Protein AF-W9X8X9-F1 (afdb_monomer)

Mean predicted aligned error: 10.25 Å

Secondary structure (DSSP, 8-state):
---SSSTTHHHHHHHHHHHHS--TTSPPP-SS-SS---TTTHHHHHHHHHGGGG-SGGGSS-EEE------GGGTTSSHHHHHHHHHHHHHHT-TT----EEEEPPTT-HHHHHHTT--EEEEEGGG---TTSPPPHHHHTT----EEEEE---

InterPro domains:
  IPR000182 GNAT domain [PF13673] (65-126)
  IPR016181 Acyl-CoA N-acyltransferase [SSF55729] (51-120)

Nearest PDB structures (foldseek):
  6v3t-assembly3_C  TM=5.915E-01  e=3.967E-02  Tribolium castaneum
  4fd5-assembly1_A  TM=5.977E-01  e=8.176E-02  Aedes aegypti
  7ciu-assembly2_B  TM=6.942E-01  e=1.800E-01  Drosophila melanogaster

pLDDT: mean 78.94, std 11.8, range [40.31, 94.06]

Foldseek 3Di:
DPPPDPVVVVVVVVVVCCVVDPPPPADDQDPVRNDDDDPVCPCVQLCLLCVVLQPDPLNVDAAEPEDQDDDPVCPPVCVSLVVVVVVQVCCCPPPVHRHKYKYFDAAPCVVVVVVSQQPDQSAFSQPGAGPVRHHRSCVVVVRRTGGMTIHRND

Organism: NCBI:txid1182543

Structure (mmCIF, N/CA/C/O backbone):
data_AF-W9X8X9-F1
#
_entry.id   AF-W9X8X9-F1
#
loop_
_atom_site.group_PDB
_atom_site.id
_atom_site.type_symbol
_atom_site.label_atom_id
_atom_site.label_alt_id
_atom_site.label_comp_id
_atom_site.label_asym_id
_atom_site.label_entity_id
_atom_site.label_seq_id
_atom_site.pdbx_PDB_ins_code
_atom_site.Cartn_x
_atom_site.Cartn_y
_atom_site.Cartn_z
_atom_site.occupancy
_atom_site.B_iso_or_equiv
_atom_site.auth_seq_id
_atom_site.auth_comp_id
_atom_site.auth_asym_id
_atom_site.auth_atom_id
_atom_site.pdbx_PDB_model_num
ATOM 1 N N . MET A 1 1 ? 25.500 13.607 24.757 1.00 40.31 1 MET A N 1
ATOM 2 C CA . MET A 1 1 ? 25.977 13.738 23.361 1.00 40.31 1 MET A CA 1
ATOM 3 C C . MET A 1 1 ? 26.658 12.433 22.954 1.00 40.31 1 MET A C 1
ATOM 5 O O . MET A 1 1 ? 27.853 12.298 23.158 1.00 40.31 1 MET A O 1
ATOM 9 N N . SER A 1 2 ? 25.910 11.450 22.442 1.00 47.38 2 SER A N 1
ATOM 10 C CA . SER A 1 2 ? 26.445 10.096 22.184 1.00 47.38 2 SER A CA 1
ATOM 11 C C . SER A 1 2 ? 25.797 9.481 20.939 1.00 47.38 2 SER A C 1
ATOM 13 O O . SER A 1 2 ? 25.098 8.480 21.024 1.00 47.38 2 SER A O 1
ATOM 15 N N . GLY A 1 3 ? 25.945 10.132 19.780 1.00 51.34 3 GLY A N 1
ATOM 16 C CA . GLY A 1 3 ? 25.203 9.760 18.565 1.00 51.34 3 GLY A CA 1
ATOM 17 C C . GLY A 1 3 ? 25.963 9.891 17.244 1.00 51.34 3 GLY A C 1
ATOM 18 O O . GLY A 1 3 ? 25.316 9.970 16.203 1.00 51.34 3 GLY A O 1
ATOM 19 N N . LEU A 1 4 ? 27.303 9.944 17.250 1.00 55.16 4 LEU A N 1
ATOM 20 C CA . LEU A 1 4 ? 28.072 10.295 16.042 1.00 55.16 4 LEU A CA 1
ATOM 21 C C . LEU A 1 4 ? 29.028 9.232 15.471 1.00 55.16 4 LEU A C 1
ATOM 23 O O . LEU A 1 4 ? 29.644 9.508 14.449 1.00 55.16 4 LEU A O 1
ATOM 27 N N . LEU A 1 5 ? 29.117 8.016 16.028 1.00 55.88 5 LEU A N 1
ATOM 28 C CA . LEU A 1 5 ? 30.056 6.990 15.519 1.00 55.88 5 LEU A CA 1
ATOM 29 C C . LEU A 1 5 ? 29.425 5.744 14.873 1.00 55.88 5 LEU A C 1
ATOM 31 O O . LEU A 1 5 ? 30.140 4.924 14.307 1.00 55.88 5 LEU A O 1
ATOM 35 N N . ILE A 1 6 ? 28.097 5.595 14.896 1.00 56.25 6 ILE A N 1
ATOM 36 C CA . ILE A 1 6 ? 27.424 4.407 14.327 1.00 56.25 6 ILE A CA 1
ATOM 37 C C . ILE A 1 6 ? 27.246 4.526 12.799 1.00 56.25 6 ILE A C 1
ATOM 39 O O . ILE A 1 6 ? 27.207 3.526 12.081 1.00 56.25 6 ILE A O 1
ATOM 43 N N . LYS A 1 7 ? 27.174 5.755 12.271 1.00 52.38 7 LYS A N 1
ATOM 44 C CA . LYS A 1 7 ? 26.805 6.017 10.870 1.00 52.38 7 LYS A CA 1
ATOM 45 C C . LYS A 1 7 ? 27.820 5.556 9.804 1.00 52.38 7 LYS A C 1
ATOM 47 O O . LYS A 1 7 ? 27.341 5.102 8.768 1.00 52.38 7 LYS A O 1
ATOM 52 N N . PRO A 1 8 ? 29.157 5.602 9.994 1.00 63.25 8 PRO A N 1
ATOM 53 C CA . PRO A 1 8 ? 30.091 5.094 8.982 1.00 63.25 8 PRO A CA 1
ATOM 54 C C . PRO A 1 8 ? 30.366 3.584 9.102 1.00 63.25 8 PRO A C 1
ATOM 56 O O . PRO A 1 8 ? 30.742 2.951 8.118 1.00 63.25 8 PRO A O 1
ATOM 59 N N . ALA A 1 9 ? 30.136 2.976 10.272 1.00 70.06 9 ALA A N 1
ATOM 60 C CA . ALA A 1 9 ? 30.417 1.555 10.496 1.00 70.06 9 ALA A CA 1
ATOM 61 C C . ALA A 1 9 ? 29.401 0.633 9.800 1.00 70.06 9 ALA A C 1
ATOM 63 O O . ALA A 1 9 ? 29.770 -0.382 9.209 1.00 70.06 9 ALA A O 1
ATOM 64 N N . ALA A 1 10 ? 28.120 1.011 9.812 1.00 72.19 10 ALA A N 1
ATOM 65 C CA . ALA A 1 10 ? 27.062 0.251 9.152 1.00 72.19 10 ALA A CA 1
ATOM 66 C C . ALA A 1 10 ? 27.296 0.060 7.633 1.00 72.19 10 ALA A C 1
ATOM 68 O O . ALA A 1 10 ? 27.276 -1.088 7.181 1.00 72.19 10 ALA A O 1
ATOM 69 N N . PRO A 1 11 ? 27.552 1.105 6.817 1.00 73.31 11 PRO A N 1
ATOM 70 C CA . PRO A 1 11 ? 27.772 0.928 5.381 1.00 73.31 11 PRO A CA 1
ATOM 71 C C . PRO A 1 11 ? 29.036 0.120 5.063 1.00 73.31 11 PRO A C 1
ATOM 73 O O . PRO A 1 11 ? 29.006 -0.674 4.121 1.00 73.31 11 PRO A O 1
ATOM 76 N N . ALA A 1 12 ? 30.106 0.243 5.857 1.00 78.56 12 ALA A N 1
ATOM 77 C CA . ALA A 1 12 ? 31.309 -0.577 5.703 1.00 78.56 12 ALA A CA 1
ATOM 78 C C . ALA A 1 12 ? 31.013 -2.065 5.966 1.00 78.56 12 ALA A C 1
ATOM 80 O O . ALA A 1 12 ? 31.310 -2.916 5.126 1.00 78.56 12 ALA A O 1
ATOM 81 N N . PHE A 1 13 ? 30.326 -2.375 7.071 1.00 80.44 13 PHE A N 1
ATO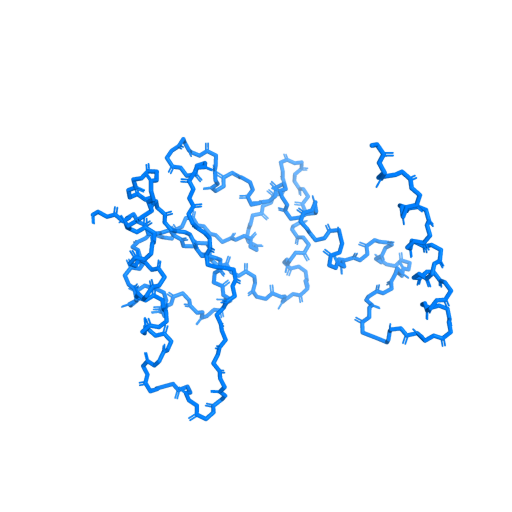M 82 C CA . PHE A 1 13 ? 29.900 -3.736 7.405 1.00 80.44 13 PHE A CA 1
ATOM 83 C C . PHE A 1 13 ? 28.989 -4.341 6.328 1.00 80.44 13 PHE A C 1
ATOM 85 O O . PHE A 1 13 ? 29.219 -5.460 5.867 1.00 80.44 13 PHE A O 1
ATOM 92 N N . TYR A 1 14 ? 27.977 -3.596 5.870 1.00 76.00 14 TYR A N 1
ATOM 93 C CA . TYR A 1 14 ? 27.087 -4.066 4.808 1.00 76.00 14 TYR A CA 1
ATOM 94 C C . TYR A 1 14 ? 27.807 -4.234 3.464 1.00 76.00 14 TYR A C 1
ATOM 96 O O . TYR A 1 14 ? 27.423 -5.118 2.702 1.00 76.00 14 TYR A O 1
ATOM 104 N N . SER A 1 15 ? 28.849 -3.448 3.178 1.00 74.50 15 SER A N 1
ATOM 105 C CA . SER A 1 15 ? 29.671 -3.606 1.970 1.00 74.50 15 SER A CA 1
ATOM 106 C C . SER A 1 15 ? 30.468 -4.911 1.997 1.00 74.50 15 SER A C 1
ATOM 108 O O . SER A 1 15 ? 30.352 -5.711 1.070 1.00 74.50 15 SER A O 1
ATOM 110 N N . VAL A 1 16 ? 31.185 -5.183 3.094 1.00 81.88 16 VAL A N 1
ATOM 111 C CA . VAL A 1 16 ? 31.936 -6.440 3.275 1.00 81.88 16 VAL A CA 1
ATOM 112 C C . VAL A 1 16 ? 30.991 -7.640 3.255 1.00 81.88 16 VAL A C 1
ATOM 114 O O . VAL A 1 16 ? 31.220 -8.612 2.537 1.00 81.88 16 VAL A O 1
ATOM 117 N N . ARG A 1 17 ? 29.866 -7.558 3.974 1.00 80.38 17 ARG A N 1
ATOM 118 C CA . ARG A 1 17 ? 28.873 -8.636 4.013 1.00 80.38 17 ARG A CA 1
ATOM 119 C C . ARG A 1 17 ? 28.274 -8.929 2.637 1.00 80.38 17 ARG A C 1
ATOM 121 O O . ARG A 1 17 ? 28.079 -10.096 2.328 1.00 80.38 17 ARG A O 1
ATOM 128 N N . ARG A 1 18 ? 27.983 -7.912 1.815 1.00 74.69 18 ARG A N 1
ATOM 129 C CA . ARG A 1 18 ? 27.457 -8.102 0.446 1.00 74.69 18 ARG A CA 1
ATOM 130 C C . ARG A 1 18 ? 28.474 -8.742 -0.497 1.00 74.69 18 ARG A C 1
ATOM 132 O O . ARG A 1 18 ? 28.056 -9.424 -1.427 1.00 74.69 18 ARG A O 1
ATOM 139 N N . TYR A 1 19 ? 29.764 -8.507 -0.261 1.00 74.75 19 TYR A N 1
ATOM 140 C CA . TYR A 1 19 ? 30.851 -9.124 -1.018 1.00 74.75 19 TYR A CA 1
ATOM 141 C C . TYR A 1 19 ? 31.020 -10.609 -0.665 1.00 74.75 19 TYR A C 1
ATOM 143 O O . TYR A 1 19 ? 31.126 -11.448 -1.553 1.00 74.75 19 TYR A O 1
ATOM 151 N N . VAL A 1 20 ? 30.986 -10.951 0.628 1.00 82.50 20 VAL A N 1
ATOM 152 C CA . VAL A 1 20 ? 31.144 -12.342 1.097 1.00 82.50 20 VAL A CA 1
ATOM 153 C C . VAL A 1 20 ? 29.867 -13.164 0.880 1.00 82.50 20 VAL A C 1
ATOM 155 O O . VAL A 1 20 ? 29.909 -14.257 0.320 1.00 82.50 20 VAL A O 1
ATOM 158 N N . TRP A 1 21 ? 28.710 -12.626 1.273 1.00 76.19 21 TRP A N 1
ATOM 159 C CA . TRP A 1 21 ? 27.395 -13.239 1.079 1.00 76.19 21 TRP A CA 1
ATOM 160 C C . TRP A 1 21 ? 26.595 -12.456 0.047 1.00 76.19 21 TRP A C 1
ATOM 162 O O . TRP A 1 21 ? 25.816 -11.550 0.360 1.00 76.19 21 TRP A O 1
ATOM 172 N N . HIS A 1 22 ? 26.774 -12.849 -1.209 1.00 61.88 22 HIS A N 1
ATOM 173 C CA . HIS A 1 22 ? 26.036 -12.280 -2.323 1.00 61.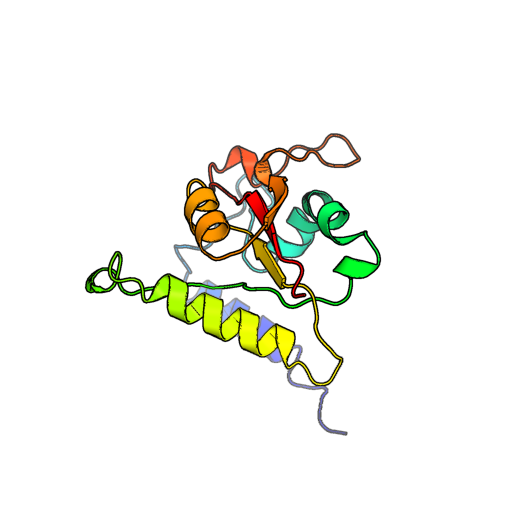88 22 HIS A CA 1
ATOM 174 C C . HIS A 1 22 ? 24.524 -12.474 -2.149 1.00 61.88 22 HIS A C 1
ATOM 176 O O . HIS A 1 22 ? 24.018 -13.598 -2.150 1.00 61.88 22 HIS A O 1
ATOM 182 N N . ASN A 1 23 ? 23.783 -11.366 -2.080 1.00 68.00 23 ASN A N 1
ATOM 183 C CA . ASN A 1 23 ? 22.330 -11.408 -2.192 1.00 68.00 23 ASN A CA 1
ATOM 184 C C . ASN A 1 23 ? 21.949 -11.706 -3.651 1.00 68.00 23 ASN A C 1
ATOM 186 O O . ASN A 1 23 ? 21.993 -10.816 -4.500 1.00 68.00 23 ASN A O 1
ATOM 190 N N . LYS A 1 24 ? 21.585 -12.961 -3.938 1.00 66.00 24 LYS A N 1
ATOM 191 C CA . LYS A 1 24 ? 21.166 -13.410 -5.277 1.00 66.00 24 LYS A CA 1
ATOM 192 C C . LYS A 1 24 ? 19.847 -12.776 -5.747 1.00 66.00 24 LYS A C 1
ATOM 194 O O . LYS A 1 24 ? 19.603 -12.755 -6.945 1.00 66.00 24 LYS A O 1
ATOM 199 N N . ALA A 1 25 ? 19.029 -12.251 -4.832 1.00 62.12 25 ALA A N 1
ATOM 200 C CA . ALA A 1 25 ? 17.733 -11.645 -5.141 1.00 62.12 25 ALA A CA 1
ATOM 201 C C . ALA A 1 25 ? 17.805 -10.129 -5.411 1.00 62.12 25 ALA A C 1
ATOM 203 O O . ALA A 1 25 ? 16.820 -9.532 -5.837 1.00 62.12 25 ALA A O 1
ATOM 204 N N . ALA A 1 26 ? 18.946 -9.479 -5.156 1.00 66.62 26 ALA A N 1
ATOM 205 C CA . ALA A 1 26 ? 19.093 -8.053 -5.424 1.00 66.62 26 ALA A CA 1
ATOM 206 C C . ALA A 1 26 ? 19.319 -7.810 -6.923 1.00 66.62 26 ALA A C 1
ATOM 208 O O . ALA A 1 26 ? 20.278 -8.328 -7.500 1.00 66.62 26 ALA A O 1
ATOM 209 N N . ALA A 1 27 ? 18.462 -6.990 -7.536 1.00 69.06 27 ALA A N 1
ATOM 210 C CA . ALA A 1 27 ? 18.633 -6.565 -8.919 1.00 69.06 27 ALA A CA 1
ATOM 211 C C . ALA A 1 27 ? 19.993 -5.868 -9.097 1.00 69.06 27 ALA A C 1
ATOM 213 O O . ALA A 1 27 ? 20.359 -4.983 -8.319 1.00 69.06 27 ALA A O 1
ATOM 214 N N . ARG A 1 28 ? 20.755 -6.295 -10.109 1.00 71.69 28 ARG A N 1
ATOM 215 C CA . ARG A 1 28 ? 22.079 -5.745 -10.413 1.00 71.69 28 ARG A CA 1
ATOM 216 C C . ARG A 1 28 ? 21.982 -4.731 -11.549 1.00 71.69 28 ARG A C 1
ATOM 218 O O . ARG A 1 28 ? 21.243 -4.983 -12.499 1.00 71.69 28 ARG A O 1
ATOM 225 N N . PRO A 1 29 ? 22.745 -3.629 -11.479 1.00 78.44 29 PRO A N 1
ATOM 226 C CA . PRO A 1 29 ? 22.996 -2.791 -12.639 1.00 78.44 29 PRO A CA 1
ATOM 227 C C . PRO A 1 29 ? 23.469 -3.640 -13.816 1.00 78.44 29 PRO A C 1
ATOM 229 O O . PRO A 1 29 ? 24.415 -4.418 -13.689 1.00 78.44 29 PRO A O 1
ATOM 232 N N . THR A 1 30 ? 22.799 -3.506 -14.951 1.00 79.50 30 THR A N 1
ATOM 233 C CA . THR A 1 30 ? 23.214 -4.096 -16.227 1.00 79.50 30 THR A CA 1
ATOM 234 C C . THR A 1 30 ? 23.431 -2.981 -17.242 1.00 79.50 30 THR A C 1
ATOM 236 O O . THR A 1 30 ? 22.961 -1.866 -17.045 1.00 79.50 30 THR A O 1
ATOM 239 N N . ALA A 1 31 ? 24.114 -3.263 -18.355 1.00 79.94 31 ALA A N 1
ATOM 240 C CA . ALA A 1 31 ? 24.304 -2.266 -19.415 1.00 79.94 31 ALA A CA 1
ATOM 241 C C . ALA A 1 31 ? 22.972 -1.730 -19.984 1.00 79.94 31 ALA A C 1
ATOM 243 O O . ALA A 1 31 ? 22.917 -0.594 -20.439 1.00 79.94 31 ALA A O 1
ATOM 244 N N . LYS A 1 32 ? 21.899 -2.536 -19.928 1.00 77.19 32 LYS A N 1
ATOM 245 C CA . LYS A 1 32 ? 20.541 -2.139 -20.331 1.00 77.19 32 LYS A CA 1
ATOM 246 C C . LYS A 1 32 ? 19.796 -1.368 -19.236 1.00 77.19 32 LYS A C 1
ATOM 248 O O . LYS A 1 32 ? 19.059 -0.444 -19.544 1.00 77.19 32 LYS A O 1
ATOM 253 N N . GLU A 1 33 ? 20.006 -1.724 -17.969 1.00 73.88 33 GLU A N 1
ATOM 254 C CA . GLU A 1 33 ? 19.385 -1.071 -16.812 1.00 73.88 33 GLU A CA 1
ATOM 255 C C . GLU A 1 33 ? 20.475 -0.685 -15.791 1.00 73.88 33 GLU A C 1
ATOM 257 O O . GLU A 1 33 ? 20.743 -1.439 -14.848 1.00 73.88 33 GLU A O 1
ATOM 262 N N . PRO A 1 34 ? 21.146 0.471 -15.966 1.00 77.50 34 PRO A N 1
ATOM 263 C CA . PRO A 1 34 ? 22.284 0.863 -15.128 1.00 77.50 34 PRO A CA 1
ATOM 264 C C . PRO A 1 34 ? 21.877 1.232 -13.696 1.00 77.50 34 PRO A C 1
ATOM 266 O O . PRO A 1 34 ? 22.709 1.253 -12.793 1.00 77.50 34 PRO A O 1
ATOM 269 N N . ASN A 1 35 ? 20.594 1.508 -13.463 1.00 76.38 35 ASN A N 1
ATOM 270 C CA . ASN A 1 35 ? 20.064 1.824 -12.146 1.00 76.38 35 ASN A CA 1
ATOM 271 C C . ASN A 1 35 ? 18.766 1.039 -11.922 1.00 76.38 35 ASN A C 1
ATOM 273 O O . ASN A 1 35 ? 17.692 1.554 -12.231 1.00 76.38 35 ASN A O 1
ATOM 277 N N . PRO A 1 36 ? 18.830 -0.211 -11.438 1.00 79.19 36 PRO A N 1
ATOM 278 C CA . PRO A 1 36 ? 17.640 -1.005 -11.190 1.00 79.19 36 PRO A CA 1
ATOM 279 C C . PRO A 1 36 ? 16.881 -0.506 -9.963 1.00 79.19 36 PRO A C 1
ATOM 281 O O . PRO A 1 36 ? 17.449 0.093 -9.045 1.00 79.19 36 PRO A O 1
ATOM 284 N N . ILE A 1 37 ? 15.574 -0.760 -9.933 1.00 77.06 37 ILE A N 1
ATOM 285 C CA . ILE A 1 37 ? 14.774 -0.510 -8.732 1.00 77.06 37 ILE A CA 1
ATOM 286 C C . ILE A 1 37 ? 15.210 -1.491 -7.636 1.00 77.06 37 ILE A C 1
ATOM 288 O O . ILE A 1 37 ? 15.135 -2.707 -7.797 1.00 77.06 37 ILE A O 1
ATOM 292 N N . ILE A 1 38 ? 15.652 -0.943 -6.511 1.00 80.19 38 ILE A N 1
ATOM 293 C CA . ILE A 1 38 ? 15.982 -1.646 -5.274 1.00 80.19 38 ILE A CA 1
ATOM 294 C C . ILE A 1 38 ? 15.209 -1.001 -4.124 1.00 80.19 38 ILE A C 1
ATOM 296 O O . ILE A 1 38 ? 14.816 0.161 -4.203 1.00 80.19 38 ILE A O 1
ATOM 300 N N . THR A 1 39 ? 15.055 -1.708 -3.006 1.00 75.06 39 THR A N 1
ATOM 301 C CA . THR A 1 39 ? 14.325 -1.207 -1.825 1.00 75.06 39 THR A CA 1
ATOM 302 C C . THR A 1 39 ? 14.775 0.193 -1.385 1.00 75.06 39 THR A C 1
ATOM 304 O O . THR A 1 39 ? 13.956 1.009 -0.981 1.00 75.06 39 THR A O 1
ATOM 307 N N . TRP A 1 40 ? 16.068 0.503 -1.523 1.00 77.69 40 TRP A N 1
ATOM 308 C CA . TRP A 1 40 ? 16.649 1.783 -1.108 1.00 77.69 40 TRP A CA 1
ATOM 309 C C . TRP A 1 40 ? 16.334 2.964 -2.034 1.00 77.69 40 TRP A C 1
ATOM 311 O O . TRP A 1 40 ? 16.245 4.089 -1.554 1.00 77.69 40 TRP A O 1
ATOM 321 N N . ASN A 1 41 ? 16.185 2.738 -3.345 1.00 83.00 41 ASN A N 1
ATOM 322 C CA . ASN A 1 41 ? 15.901 3.805 -4.315 1.00 83.00 41 ASN A CA 1
ATOM 323 C C . ASN A 1 41 ? 14.430 3.822 -4.765 1.00 83.00 41 ASN A C 1
ATOM 325 O O . ASN A 1 41 ? 14.030 4.751 -5.463 1.00 83.00 41 ASN A O 1
ATOM 329 N N . PHE A 1 42 ? 13.631 2.836 -4.339 1.00 82.94 42 PHE A N 1
ATOM 330 C CA . PHE A 1 42 ? 12.231 2.670 -4.718 1.00 82.94 42 PHE A CA 1
ATOM 331 C C . PHE A 1 42 ? 11.425 3.952 -4.503 1.00 82.94 42 PHE A C 1
ATOM 333 O O . PHE A 1 42 ? 10.927 4.536 -5.460 1.00 82.94 42 PHE A O 1
ATOM 340 N N . VAL A 1 43 ? 11.370 4.457 -3.266 1.00 82.06 43 VAL A N 1
ATOM 341 C CA . VAL A 1 43 ? 10.551 5.634 -2.935 1.00 82.06 43 VAL A CA 1
ATOM 342 C C . VAL A 1 43 ? 10.979 6.858 -3.742 1.00 82.06 43 VAL A C 1
ATOM 344 O O . VAL A 1 43 ? 10.134 7.537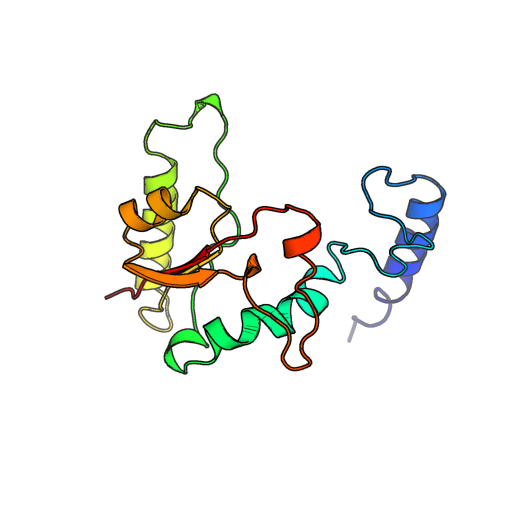 -4.315 1.00 82.06 43 VAL A O 1
ATOM 347 N N . ALA A 1 44 ? 12.284 7.126 -3.841 1.00 85.06 44 ALA A N 1
ATOM 348 C CA . ALA A 1 44 ? 12.794 8.276 -4.586 1.00 85.06 44 ALA A CA 1
ATOM 349 C C . ALA A 1 44 ? 12.441 8.208 -6.081 1.00 85.06 44 ALA A C 1
ATOM 351 O O . ALA A 1 44 ? 12.139 9.238 -6.680 1.00 85.06 44 ALA A O 1
ATOM 352 N N . ARG A 1 45 ? 12.435 7.004 -6.667 1.00 84.25 45 ARG A N 1
ATOM 353 C CA . ARG A 1 45 ? 12.095 6.789 -8.078 1.00 84.25 45 ARG A CA 1
ATOM 354 C C . ARG A 1 45 ? 10.598 6.809 -8.357 1.00 84.25 45 ARG A C 1
ATOM 356 O O . ARG A 1 45 ? 10.216 7.249 -9.431 1.00 84.25 45 ARG A O 1
ATOM 363 N N . ILE A 1 46 ? 9.764 6.358 -7.421 1.00 84.00 46 ILE A N 1
ATOM 364 C CA . ILE A 1 46 ? 8.303 6.309 -7.602 1.00 84.00 46 ILE A CA 1
ATOM 365 C C . ILE A 1 46 ? 7.627 7.630 -7.216 1.00 84.00 46 ILE A C 1
ATOM 367 O O . ILE A 1 46 ? 6.603 7.994 -7.789 1.00 84.00 46 ILE A O 1
ATOM 371 N N . ARG A 1 47 ? 8.210 8.409 -6.300 1.00 84.94 47 ARG A N 1
ATOM 372 C CA . ARG A 1 47 ? 7.626 9.669 -5.810 1.00 84.94 47 ARG A CA 1
ATOM 373 C C . ARG A 1 47 ? 7.194 10.657 -6.909 1.00 84.94 47 ARG A C 1
ATOM 375 O O . ARG A 1 47 ? 6.116 11.233 -6.748 1.00 84.94 47 ARG A O 1
ATOM 382 N N . PRO A 1 48 ? 7.946 10.882 -8.008 1.00 87.38 48 PRO A N 1
ATOM 383 C CA . PRO A 1 48 ? 7.503 11.773 -9.086 1.00 87.38 48 PRO A CA 1
ATOM 384 C C . PRO A 1 48 ? 6.163 1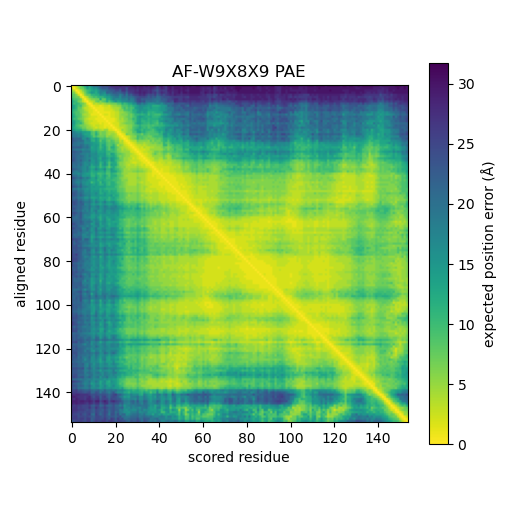1.355 -9.708 1.00 87.38 48 PRO A C 1
ATOM 386 O O . PRO A 1 48 ? 5.384 12.213 -10.111 1.00 87.38 48 PRO A O 1
ATOM 389 N N . PHE A 1 49 ? 5.881 10.052 -9.707 1.00 84.06 49 PHE A N 1
ATOM 390 C CA . PHE A 1 49 ? 4.715 9.430 -10.325 1.00 84.06 49 PHE A CA 1
ATOM 391 C C . PHE A 1 49 ? 3.504 9.376 -9.388 1.00 84.06 49 PHE A C 1
ATOM 393 O O . PHE A 1 49 ? 2.384 9.542 -9.845 1.00 84.06 49 PHE A O 1
ATOM 400 N N . CYS A 1 50 ? 3.696 9.216 -8.072 1.00 83.19 50 CYS A N 1
ATOM 401 C CA . CYS A 1 50 ? 2.579 9.068 -7.124 1.00 83.19 50 CYS A CA 1
ATOM 402 C C . CYS A 1 50 ? 2.316 10.283 -6.217 1.00 83.19 50 CYS A C 1
ATOM 404 O O . CYS A 1 50 ? 1.276 10.352 -5.568 1.00 83.19 50 CYS A O 1
ATOM 406 N N . SER A 1 51 ? 3.233 11.255 -6.141 1.00 84.88 51 SER A N 1
ATOM 407 C CA . SER A 1 51 ? 3.128 12.358 -5.165 1.00 84.88 51 SER A CA 1
ATOM 408 C C . SER A 1 51 ? 1.881 13.231 -5.325 1.00 84.88 51 SER A C 1
ATOM 410 O O . SER A 1 51 ? 1.372 13.748 -4.331 1.00 84.88 51 SER A O 1
ATOM 412 N N . HIS A 1 52 ? 1.366 13.373 -6.546 1.00 84.19 52 HIS A N 1
ATOM 413 C CA . HIS A 1 52 ? 0.179 14.179 -6.827 1.00 84.19 52 HIS A CA 1
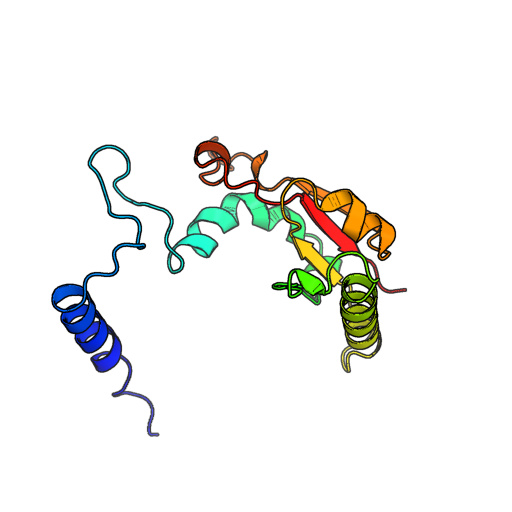ATOM 414 C C . HIS A 1 52 ? -1.107 13.575 -6.238 1.00 84.19 52 HIS A C 1
ATOM 416 O O . HIS A 1 52 ? -2.019 14.316 -5.893 1.00 84.19 52 HIS A O 1
ATOM 422 N N . PHE A 1 53 ? -1.173 12.258 -6.016 1.00 81.56 53 PHE A N 1
ATOM 423 C CA . PHE A 1 53 ? -2.329 11.635 -5.357 1.00 81.56 53 PHE A CA 1
ATOM 424 C C . PHE A 1 53 ? -2.516 12.107 -3.910 1.00 81.56 53 PHE A C 1
ATOM 426 O O . PHE A 1 53 ? -3.626 12.092 -3.373 1.00 81.56 53 PHE A O 1
ATOM 433 N N . PHE A 1 54 ? -1.428 12.574 -3.297 1.00 81.31 54 PHE A N 1
ATOM 434 C CA . PHE A 1 54 ? -1.381 13.025 -1.914 1.00 81.31 54 PHE A CA 1
ATOM 435 C C . PHE A 1 54 ? -1.299 14.547 -1.778 1.00 81.31 54 PHE A C 1
ATOM 437 O O . PHE A 1 54 ? -1.178 15.031 -0.659 1.00 81.31 54 PHE A O 1
ATOM 444 N N . SER A 1 55 ? -1.341 15.317 -2.874 1.00 83.38 55 SER A N 1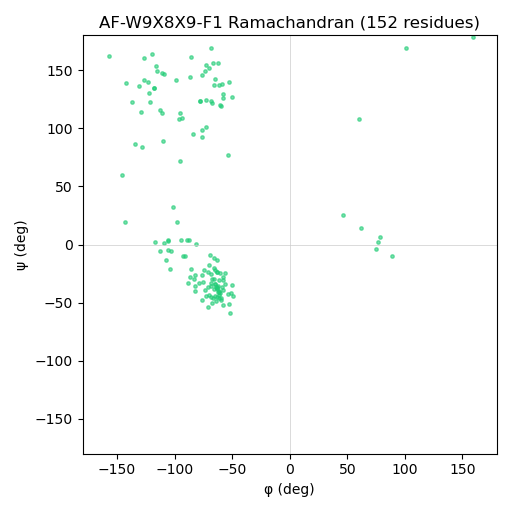
ATOM 445 C CA . SER A 1 55 ? -1.119 16.769 -2.810 1.00 83.38 55 SER A CA 1
ATOM 446 C C . SER A 1 55 ? -2.265 17.539 -2.154 1.00 83.38 55 SER A C 1
ATOM 448 O O . SER A 1 55 ? -2.038 18.631 -1.639 1.00 83.38 55 SER A O 1
ATOM 450 N N . THR A 1 56 ? -3.479 16.991 -2.144 1.00 82.81 56 THR A N 1
ATOM 451 C CA . THR A 1 56 ? -4.664 17.666 -1.601 1.00 82.81 56 THR A CA 1
ATOM 452 C C . THR A 1 56 ? -4.542 17.880 -0.083 1.00 82.81 56 THR A C 1
ATOM 454 O O . THR A 1 56 ? -4.136 16.945 0.608 1.00 82.81 56 THR A O 1
ATOM 457 N N . PRO A 1 57 ? -4.914 19.055 0.476 1.00 83.56 57 PRO A N 1
ATOM 458 C CA . PRO A 1 57 ? -4.680 19.378 1.891 1.00 83.56 57 PRO A CA 1
ATOM 459 C C . PRO A 1 57 ? -5.208 18.338 2.885 1.00 83.56 57 PRO A C 1
ATOM 461 O O . PRO A 1 57 ? -4.491 17.949 3.801 1.00 83.56 57 PRO A O 1
ATOM 464 N N . HIS A 1 58 ? -6.414 17.810 2.654 1.00 80.69 58 HIS A N 1
ATOM 465 C CA . HIS A 1 58 ? -7.019 16.792 3.519 1.00 80.69 58 HIS A CA 1
ATOM 466 C C . HIS A 1 58 ? -6.311 15.422 3.458 1.00 80.69 58 HIS A C 1
ATOM 468 O O . HIS A 1 58 ? -6.621 14.555 4.258 1.00 80.69 58 HIS A O 1
ATOM 474 N N . ARG A 1 59 ? -5.360 15.202 2.535 1.00 79.56 59 ARG A N 1
ATOM 475 C CA . ARG A 1 59 ? -4.616 13.932 2.359 1.00 79.56 59 ARG A CA 1
ATOM 476 C C . ARG A 1 59 ? -3.171 13.993 2.857 1.00 79.56 59 ARG A C 1
ATOM 478 O O . ARG A 1 59 ? -2.466 12.979 2.824 1.00 79.56 59 ARG A O 1
ATOM 485 N N . GLN A 1 60 ? -2.718 15.169 3.291 1.00 84.62 60 GLN A N 1
ATOM 486 C CA . GLN A 1 60 ? -1.351 15.378 3.776 1.00 84.62 60 GLN A CA 1
ATOM 487 C C . GLN A 1 60 ? -1.122 14.699 5.130 1.00 84.62 60 GLN A C 1
ATOM 489 O O . GLN A 1 60 ? -0.053 14.140 5.361 1.00 84.62 60 GLN A O 1
ATOM 494 N N . ILE A 1 61 ? -2.141 14.700 5.993 1.00 87.06 61 ILE A N 1
ATOM 495 C CA . ILE A 1 61 ? -2.142 14.011 7.284 1.00 87.06 61 ILE A CA 1
ATOM 496 C C . ILE A 1 61 ? -3.132 12.854 7.173 1.00 87.06 61 ILE A C 1
ATOM 498 O O . ILE A 1 61 ? -4.324 13.075 6.978 1.00 87.06 61 ILE A O 1
ATOM 502 N N . ARG A 1 62 ? -2.627 11.621 7.216 1.00 89.56 62 ARG A N 1
ATOM 503 C CA . ARG A 1 62 ? -3.422 10.410 6.988 1.00 89.56 62 ARG A CA 1
ATOM 504 C C . ARG A 1 62 ? -2.771 9.190 7.622 1.00 89.56 62 ARG A C 1
ATOM 506 O O . ARG A 1 62 ? -1.557 9.169 7.829 1.00 89.56 62 ARG A O 1
ATOM 513 N N . TRP A 1 63 ? -3.562 8.143 7.797 1.00 91.81 63 TRP A N 1
ATOM 514 C CA . TRP A 1 63 ? -3.062 6.792 8.030 1.00 91.81 63 TRP A CA 1
ATOM 515 C C . TRP A 1 63 ? -2.793 6.080 6.700 1.00 91.81 63 TRP A C 1
ATOM 517 O O . TRP A 1 63 ? -3.523 6.268 5.728 1.00 91.81 63 TRP A O 1
ATOM 527 N N . SER A 1 64 ? -1.747 5.253 6.656 1.00 89.31 64 SER A N 1
ATOM 528 C CA . SER A 1 64 ? -1.406 4.432 5.488 1.00 89.31 64 SER A CA 1
ATOM 529 C C . SER A 1 64 ? -1.398 2.957 5.869 1.00 89.31 64 SER A C 1
ATOM 531 O O . SER A 1 64 ? -0.666 2.548 6.774 1.00 89.31 64 SER A O 1
ATOM 533 N N . LEU A 1 65 ? -2.209 2.152 5.184 1.00 90.50 65 LEU A N 1
ATOM 534 C CA . LEU A 1 65 ? -2.144 0.699 5.275 1.00 90.50 65 LEU A CA 1
ATOM 535 C C . LEU A 1 65 ? -1.068 0.193 4.306 1.00 90.50 65 LEU A C 1
ATOM 537 O O . LEU A 1 65 ? -1.328 -0.002 3.123 1.00 90.50 65 LEU A O 1
ATOM 541 N N . GLU A 1 66 ? 0.145 -0.005 4.819 1.00 85.38 66 GLU A N 1
ATOM 542 C CA . GLU A 1 66 ? 1.309 -0.384 4.001 1.00 85.38 66 GLU A CA 1
ATOM 543 C C . GLU A 1 66 ? 1.371 -1.888 3.698 1.00 85.38 66 GLU A C 1
ATOM 545 O O . GLU A 1 66 ? 1.730 -2.296 2.596 1.00 85.38 66 GLU A O 1
ATOM 550 N N . VAL A 1 67 ? 1.046 -2.738 4.679 1.00 85.94 67 VAL A N 1
ATOM 551 C CA . VAL A 1 67 ? 1.196 -4.194 4.556 1.00 85.94 67 VAL A CA 1
ATOM 552 C C . VAL A 1 67 ? -0.024 -4.899 5.129 1.00 85.94 67 VAL A C 1
ATOM 554 O O . VAL A 1 67 ? -0.340 -4.764 6.309 1.00 85.94 67 VAL A O 1
ATOM 557 N N . LEU A 1 68 ? -0.670 -5.710 4.291 1.00 89.12 68 LEU A N 1
ATOM 558 C CA . LEU A 1 68 ? -1.723 -6.637 4.683 1.00 89.12 68 LEU A CA 1
ATOM 559 C C . LEU A 1 68 ? -1.382 -8.020 4.132 1.00 89.12 68 LEU A C 1
ATOM 561 O O . LEU A 1 68 ? -1.358 -8.232 2.922 1.00 89.12 68 LEU A O 1
ATOM 565 N N . GLY A 1 69 ? -1.113 -8.962 5.030 1.00 88.69 69 GLY A N 1
ATOM 566 C CA . GLY A 1 69 ? -0.776 -10.336 4.683 1.00 88.69 69 GLY A CA 1
ATOM 567 C C . GLY A 1 69 ? -1.611 -11.315 5.492 1.00 88.69 69 GLY A C 1
ATOM 568 O O . GLY A 1 69 ? -1.776 -11.148 6.697 1.00 88.69 69 GLY A O 1
ATOM 569 N N . LEU A 1 70 ? -2.117 -12.347 4.822 1.00 90.38 70 LEU A N 1
ATOM 570 C CA . LEU A 1 70 ? -2.759 -13.491 5.456 1.00 90.38 70 LEU A CA 1
ATOM 571 C C . LEU A 1 70 ? -2.040 -14.760 5.032 1.00 90.38 70 LEU A C 1
ATOM 573 O O . LEU A 1 70 ? -1.713 -14.935 3.854 1.00 90.38 70 LEU A O 1
ATOM 577 N N . HIS A 1 71 ? -1.864 -15.668 5.986 1.00 90.69 71 HIS A N 1
ATOM 578 C CA . HIS A 1 71 ? -1.407 -17.015 5.689 1.00 90.69 71 HIS A CA 1
ATOM 579 C C . HIS A 1 71 ? -2.393 -17.703 4.716 1.00 90.69 71 HIS A C 1
ATOM 581 O O . HIS A 1 71 ? -3.605 -17.542 4.902 1.00 90.69 71 HIS A O 1
ATOM 587 N N . PRO A 1 72 ? -1.924 -18.451 3.693 1.00 90.69 72 PRO A N 1
ATOM 588 C CA . PRO A 1 72 ? -2.777 -19.049 2.658 1.00 90.69 72 PRO A CA 1
ATOM 589 C C . PRO A 1 72 ? -3.984 -19.826 3.202 1.00 90.69 72 PRO A C 1
ATOM 591 O O . PRO A 1 72 ? -5.108 -19.586 2.771 1.00 90.69 72 PRO A O 1
ATOM 594 N N . ASP A 1 73 ? -3.779 -20.645 4.235 1.00 94.06 73 ASP A N 1
ATOM 595 C CA . ASP A 1 73 ? -4.835 -21.455 4.874 1.00 94.06 73 ASP A CA 1
ATOM 596 C C . ASP A 1 73 ? -5.958 -20.638 5.542 1.00 94.06 73 ASP A C 1
ATOM 598 O O . ASP A 1 73 ? -7.004 -21.176 5.921 1.00 94.06 73 ASP A O 1
ATOM 602 N N . TYR A 1 74 ? -5.747 -19.334 5.722 1.00 92.00 74 TYR A N 1
ATOM 603 C CA . TYR A 1 74 ? -6.687 -18.407 6.352 1.00 92.00 74 TYR A CA 1
ATOM 604 C C . TYR A 1 74 ? -7.306 -17.423 5.347 1.00 92.00 74 TYR A C 1
ATOM 606 O O . TYR A 1 74 ? -8.120 -16.575 5.720 1.00 92.00 74 TYR A O 1
ATOM 614 N N . GLN A 1 75 ? -6.970 -17.528 4.060 1.00 89.81 75 GLN A N 1
ATOM 615 C CA . GLN A 1 75 ? -7.592 -16.718 3.016 1.00 89.81 75 GLN A CA 1
ATOM 616 C C . GLN A 1 75 ? -9.053 -17.142 2.784 1.00 89.81 75 GLN A C 1
ATOM 618 O O . GLN A 1 75 ? -9.446 -18.273 3.052 1.00 89.81 75 GLN A O 1
ATOM 623 N N . GLY A 1 76 ? -9.895 -16.206 2.334 1.00 87.25 76 GLY A N 1
ATOM 624 C CA . GLY A 1 76 ? -11.318 -16.464 2.057 1.00 87.25 76 GLY A CA 1
ATOM 625 C C . GLY A 1 76 ? -12.230 -16.595 3.287 1.00 87.25 76 GLY A C 1
ATOM 626 O O . GLY A 1 76 ? -13.442 -16.673 3.126 1.00 87.25 76 GLY A O 1
ATOM 627 N N . LYS A 1 77 ? -11.684 -16.551 4.510 1.00 92.44 77 LYS A N 1
ATOM 628 C CA . LYS A 1 77 ? -12.438 -16.699 5.773 1.00 92.44 77 LYS A CA 1
ATOM 629 C C . LYS A 1 77 ? -12.873 -15.378 6.423 1.00 92.44 77 LYS A C 1
ATOM 631 O O . LYS A 1 77 ? -13.411 -15.378 7.520 1.00 92.44 77 LYS A O 1
ATOM 636 N N . GLY A 1 78 ? -12.616 -14.242 5.775 1.00 90.56 78 GLY A N 1
ATOM 637 C CA . GLY A 1 78 ? -12.999 -12.917 6.282 1.00 90.56 78 GLY A CA 1
ATOM 638 C C . GLY A 1 78 ? -11.972 -12.224 7.188 1.00 90.56 78 GLY A C 1
ATOM 639 O O . GLY A 1 78 ? -12.092 -11.020 7.383 1.00 90.56 78 GLY A O 1
ATOM 640 N N . TYR A 1 79 ? -10.907 -12.899 7.637 1.00 93.00 79 TYR A N 1
ATOM 641 C CA . TYR A 1 79 ? -9.885 -12.292 8.512 1.00 93.00 79 TYR A CA 1
ATOM 642 C C . TYR A 1 79 ? -9.229 -11.031 7.936 1.00 93.00 79 TYR A C 1
ATOM 644 O O . TYR A 1 79 ? -8.909 -10.099 8.662 1.00 93.00 79 TYR A O 1
ATOM 652 N N . GLY A 1 80 ? -9.059 -10.963 6.613 1.00 91.00 80 GLY A N 1
ATOM 653 C CA . GLY A 1 80 ? -8.505 -9.769 5.967 1.00 91.00 80 GLY A CA 1
ATOM 654 C C . GLY A 1 80 ? -9.391 -8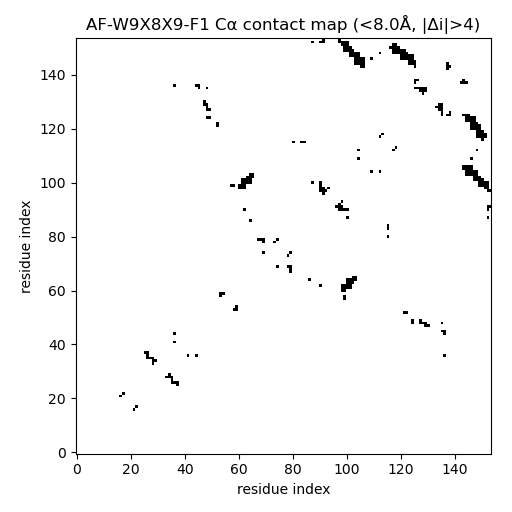.542 6.149 1.00 91.00 80 GLY A C 1
ATOM 655 O O . GLY A 1 80 ? -8.879 -7.447 6.344 1.00 91.00 80 GLY A O 1
ATOM 656 N N . ARG A 1 81 ? -10.715 -8.731 6.129 1.00 91.75 81 ARG A N 1
ATOM 657 C CA . ARG A 1 81 ? -11.679 -7.660 6.386 1.00 91.75 81 ARG A CA 1
ATOM 658 C C . ARG A 1 81 ? -11.581 -7.186 7.831 1.00 91.75 81 ARG A C 1
ATOM 660 O O . ARG A 1 81 ? -11.495 -5.991 8.060 1.00 91.75 81 ARG A O 1
ATOM 667 N N . GLU A 1 82 ? -11.524 -8.122 8.773 1.00 92.88 82 GLU A N 1
ATOM 668 C CA . GLU A 1 82 ? -11.416 -7.818 10.202 1.00 92.88 82 GLU A CA 1
ATOM 669 C C . GLU A 1 82 ? -10.140 -7.026 10.534 1.00 92.88 82 GLU A C 1
ATOM 671 O O . GLU A 1 82 ? -10.189 -6.047 11.278 1.00 92.88 82 GLU A O 1
ATOM 676 N N . LEU A 1 83 ? -9.005 -7.391 9.926 1.00 92.81 83 LEU A N 1
ATOM 677 C CA . LEU A 1 83 ? -7.748 -6.654 10.082 1.00 92.81 83 LEU A CA 1
ATOM 678 C C . LEU A 1 83 ? -7.851 -5.212 9.576 1.00 92.81 83 LEU A C 1
ATOM 680 O O . LEU A 1 83 ? -7.367 -4.291 10.234 1.00 92.81 83 LEU A O 1
ATOM 684 N N . VAL A 1 84 ? -8.480 -5.009 8.419 1.00 92.38 84 VAL A N 1
ATOM 685 C CA . VAL A 1 84 ? -8.675 -3.666 7.865 1.00 92.38 84 VAL A CA 1
ATOM 686 C C . VAL A 1 84 ? -9.660 -2.868 8.718 1.00 92.38 84 VAL A C 1
ATOM 688 O O . VAL A 1 84 ? -9.348 -1.735 9.067 1.00 92.38 84 VAL A O 1
ATOM 691 N N . ASP A 1 85 ? -10.786 -3.456 9.132 1.00 91.69 85 ASP A N 1
ATOM 692 C CA . ASP A 1 85 ? -11.773 -2.806 10.005 1.00 91.69 85 ASP A CA 1
ATOM 693 C C . ASP A 1 85 ? -11.133 -2.362 11.336 1.00 91.69 85 ASP A C 1
ATOM 695 O O . ASP A 1 85 ? -11.386 -1.252 11.812 1.00 91.69 85 ASP A O 1
ATOM 699 N N . ASN A 1 86 ? -10.235 -3.174 11.912 1.00 91.44 86 ASN A N 1
ATOM 700 C CA . ASN A 1 86 ? -9.460 -2.784 13.093 1.00 91.44 86 ASN A CA 1
ATOM 701 C C . ASN A 1 86 ? -8.546 -1.580 12.814 1.00 91.44 86 ASN A C 1
ATOM 703 O O . ASN A 1 86 ? -8.440 -0.683 13.650 1.00 91.44 86 ASN A O 1
ATOM 707 N N . GLY A 1 87 ? -7.901 -1.543 11.646 1.00 91.50 87 GLY A N 1
ATOM 708 C CA . GLY A 1 87 ? -7.078 -0.415 11.209 1.00 91.50 87 GLY A CA 1
ATOM 709 C C . GLY A 1 87 ? -7.886 0.874 11.031 1.00 91.50 87 GLY A C 1
ATOM 710 O O . GLY A 1 87 ? -7.484 1.918 11.542 1.00 91.50 87 GLY A O 1
ATOM 711 N N . LEU A 1 88 ? -9.054 0.793 10.388 1.00 90.62 88 LEU A N 1
ATOM 712 C CA . LEU A 1 88 ? -9.969 1.928 10.223 1.00 90.62 88 LEU A CA 1
ATOM 713 C C . LEU A 1 88 ? -10.452 2.459 11.580 1.00 90.62 88 LEU A C 1
ATOM 715 O O . LEU A 1 88 ? -10.492 3.669 11.795 1.00 90.62 88 LEU A O 1
ATOM 719 N N . LEU A 1 89 ? -10.755 1.569 12.532 1.00 91.38 89 LEU A N 1
ATOM 720 C CA . LEU A 1 89 ? -11.145 1.965 13.886 1.00 91.38 89 LEU A CA 1
ATOM 721 C C . LEU A 1 89 ? -10.021 2.711 14.621 1.00 91.38 89 LEU A C 1
ATOM 723 O O . LEU A 1 89 ? -10.293 3.665 15.347 1.00 91.38 89 LEU A O 1
ATOM 727 N N . ARG A 1 90 ? -8.759 2.309 14.428 1.00 91.62 90 ARG A N 1
ATOM 728 C CA . ARG A 1 90 ? -7.606 3.031 14.993 1.00 91.62 90 ARG A CA 1
ATOM 729 C C . ARG A 1 90 ? -7.467 4.424 14.392 1.00 91.62 90 ARG A C 1
ATOM 731 O O . ARG A 1 90 ? -7.280 5.366 15.147 1.00 91.62 90 ARG A O 1
ATOM 738 N N . ALA A 1 91 ? -7.613 4.553 13.075 1.00 91.25 91 ALA A N 1
ATOM 739 C CA . ALA A 1 91 ? -7.551 5.847 12.396 1.00 91.25 91 ALA A CA 1
ATOM 740 C C . ALA A 1 91 ? -8.698 6.787 12.809 1.00 91.25 91 ALA A C 1
ATOM 742 O O . ALA A 1 91 ? -8.501 7.995 12.925 1.00 91.25 91 ALA A O 1
ATOM 743 N N . LYS A 1 92 ? -9.885 6.232 13.091 1.00 90.50 92 LYS A N 1
ATOM 744 C CA . LYS A 1 92 ? -11.026 6.988 13.626 1.00 90.50 92 LYS A CA 1
ATOM 745 C C . LYS A 1 92 ? -10.771 7.538 15.030 1.00 90.50 92 LYS A C 1
ATOM 747 O O . LYS A 1 92 ? -11.207 8.640 15.342 1.00 90.50 92 LYS A O 1
ATOM 752 N N . ASN A 1 93 ? -10.087 6.759 15.863 1.00 91.75 93 ASN A N 1
ATOM 753 C CA . ASN A 1 93 ? -9.808 7.080 17.262 1.00 91.75 93 ASN A CA 1
ATOM 754 C C . ASN A 1 93 ? -8.408 7.682 17.467 1.00 91.75 93 ASN A C 1
ATOM 756 O O . ASN A 1 93 ? -7.877 7.627 18.579 1.00 91.75 93 ASN A O 1
ATOM 760 N N . ASP A 1 94 ? -7.783 8.207 16.412 1.00 90.69 94 ASP A N 1
ATOM 761 C CA . ASP A 1 94 ? -6.468 8.826 16.524 1.00 90.69 94 ASP A CA 1
ATOM 762 C C . ASP A 1 94 ? -6.534 10.040 17.479 1.00 90.69 94 ASP A C 1
ATOM 764 O O . ASP A 1 94 ? -7.487 10.823 17.414 1.00 90.69 94 ASP A O 1
ATOM 768 N N . PRO A 1 95 ? -5.549 10.227 18.378 1.00 89.19 95 PRO A N 1
ATOM 769 C CA . PRO A 1 95 ? -5.512 11.372 19.290 1.00 89.19 95 PRO A CA 1
ATOM 770 C C . PRO A 1 95 ? -5.554 12.745 18.601 1.00 89.19 95 PRO A C 1
ATOM 772 O O . PRO A 1 95 ? -5.963 13.722 19.226 1.00 89.19 95 PRO A O 1
ATOM 775 N N . ALA A 1 96 ? -5.134 12.838 17.336 1.00 86.44 96 ALA A N 1
ATOM 776 C CA . ALA A 1 96 ? -5.200 14.050 16.521 1.00 86.44 96 ALA A CA 1
ATOM 777 C C . ALA A 1 96 ? -6.589 14.300 15.894 1.00 86.44 96 ALA A C 1
ATOM 779 O O . ALA A 1 96 ? -6.770 15.300 15.198 1.00 86.44 96 ALA A O 1
ATOM 780 N N . GLY A 1 97 ? -7.566 13.425 16.150 1.00 85.88 97 GLY A N 1
ATOM 781 C CA . GLY A 1 97 ? -8.892 13.424 15.533 1.00 85.88 97 GLY A CA 1
ATOM 782 C C . GLY A 1 97 ? -9.011 12.378 14.424 1.00 85.88 97 GLY A C 1
ATOM 783 O O . GLY A 1 97 ? -8.022 11.788 14.006 1.00 85.88 97 GLY A O 1
ATOM 784 N N . ALA A 1 98 ? -10.231 12.135 13.939 1.00 86.56 98 ALA A N 1
ATOM 785 C CA . ALA A 1 98 ? -10.453 11.177 12.859 1.00 86.56 98 ALA A CA 1
ATOM 786 C C . ALA A 1 98 ? -9.683 11.602 11.596 1.00 86.56 98 ALA A C 1
ATOM 788 O O . ALA A 1 98 ? -9.898 12.691 11.059 1.00 86.56 98 ALA A O 1
ATOM 789 N N . LEU A 1 99 ? -8.780 10.736 11.135 1.00 87.19 99 LEU A N 1
ATOM 790 C CA . LEU A 1 99 ? -7.942 10.974 9.962 1.00 87.19 99 LEU A CA 1
ATOM 791 C C . LEU A 1 99 ? -8.335 10.040 8.810 1.00 87.19 99 LEU A C 1
ATOM 793 O O . LEU A 1 99 ? -8.710 8.889 9.050 1.00 87.19 99 LEU A O 1
ATOM 797 N N . PRO A 1 100 ? -8.202 10.488 7.549 1.00 89.19 100 PRO A N 1
ATOM 798 C CA . PRO A 1 100 ? -8.445 9.631 6.398 1.00 89.19 100 PRO A CA 1
ATOM 799 C C . PRO A 1 100 ? -7.403 8.513 6.313 1.00 89.19 100 PRO A C 1
ATOM 801 O O . PRO A 1 100 ? -6.270 8.641 6.796 1.00 89.19 100 PRO A O 1
ATOM 804 N N . VAL A 1 101 ? -7.777 7.421 5.653 1.00 90.44 101 VAL A N 1
ATOM 805 C CA . VAL A 1 101 ? -6.936 6.232 5.484 1.00 90.44 101 VAL A CA 1
ATOM 806 C C . VAL A 1 101 ? -6.663 6.024 4.004 1.00 90.44 101 VAL A C 1
ATOM 808 O O . VAL A 1 101 ? -7.571 6.095 3.182 1.00 90.44 101 VAL A O 1
ATOM 811 N N . CYS A 1 102 ? -5.415 5.742 3.641 1.00 89.25 102 CYS A N 1
ATOM 812 C CA . CYS A 1 102 ? -5.056 5.350 2.283 1.00 89.25 102 CYS A CA 1
ATOM 813 C C . CYS A 1 102 ? -4.503 3.932 2.228 1.00 89.25 102 CYS A C 1
ATOM 815 O O . CYS A 1 102 ? -3.875 3.452 3.176 1.00 89.25 102 CYS A O 1
ATOM 817 N N . VAL A 1 103 ? -4.654 3.298 1.072 1.00 88.38 103 VAL A N 1
ATOM 818 C CA . VAL A 1 103 ? -3.968 2.050 0.743 1.00 88.38 103 VAL A CA 1
ATOM 819 C C . VAL A 1 103 ? -3.572 2.058 -0.723 1.00 88.38 103 VAL A C 1
ATOM 821 O O . VAL A 1 103 ? -4.331 2.491 -1.587 1.00 88.38 103 VAL A O 1
ATOM 824 N N . VAL A 1 104 ? -2.374 1.568 -1.017 1.00 85.69 104 VAL A N 1
ATOM 825 C CA . VAL A 1 104 ? -1.986 1.224 -2.385 1.00 85.69 104 VAL A CA 1
ATOM 826 C C . VAL A 1 104 ? -2.241 -0.267 -2.528 1.00 85.69 104 VAL A C 1
ATOM 828 O O . VAL A 1 104 ? -1.565 -1.074 -1.890 1.00 85.69 104 VAL A O 1
ATOM 831 N N . ALA A 1 105 ? -3.271 -0.637 -3.289 1.00 83.00 105 ALA A N 1
ATOM 832 C CA . ALA A 1 105 ? -3.610 -2.042 -3.477 1.00 83.00 105 ALA A CA 1
ATOM 833 C C . ALA A 1 105 ? -2.523 -2.754 -4.296 1.00 83.00 105 ALA A C 1
ATOM 835 O O . ALA A 1 105 ? -1.651 -2.124 -4.876 1.00 83.00 105 ALA A O 1
ATOM 836 N N . ALA A 1 106 ? -2.565 -4.078 -4.366 1.00 80.25 106 ALA A N 1
ATOM 837 C CA . ALA A 1 106 ? -1.915 -4.782 -5.467 1.00 80.25 106 ALA A CA 1
ATOM 838 C C . ALA A 1 106 ? -2.880 -4.847 -6.659 1.00 80.25 106 ALA A C 1
ATOM 840 O O . ALA A 1 106 ? -4.093 -4.705 -6.476 1.00 80.25 106 ALA A O 1
ATOM 841 N N . ASP A 1 107 ? -2.353 -5.104 -7.852 1.00 77.19 107 ASP A N 1
ATOM 842 C CA . ASP A 1 107 ? -3.176 -5.375 -9.031 1.00 77.19 107 ASP A CA 1
ATOM 843 C C . ASP A 1 107 ? -4.195 -6.497 -8.757 1.00 77.19 107 ASP A C 1
ATOM 845 O O . ASP A 1 107 ? -3.917 -7.479 -8.054 1.00 77.19 107 ASP A O 1
ATOM 849 N N . CYS A 1 108 ? -5.406 -6.314 -9.277 1.00 78.56 108 CYS A N 1
ATOM 850 C CA . CYS A 1 108 ? -6.577 -7.170 -9.086 1.00 78.56 108 CYS A CA 1
ATOM 851 C C . CYS A 1 108 ? -7.073 -7.299 -7.629 1.00 78.56 108 CYS A C 1
ATOM 853 O O . CYS A 1 108 ? -7.876 -8.191 -7.321 1.00 78.56 108 CYS A O 1
ATOM 855 N N . LYS A 1 109 ? -6.625 -6.442 -6.701 1.00 83.19 109 LYS A N 1
ATOM 856 C CA . LYS A 1 109 ? -7.119 -6.386 -5.306 1.00 83.19 109 LYS A CA 1
ATOM 857 C C . LYS A 1 109 ? -8.017 -5.185 -5.023 1.00 83.19 109 LYS A C 1
ATOM 859 O O . LYS A 1 109 ? -8.509 -5.042 -3.906 1.00 83.19 109 LYS A O 1
ATOM 864 N N . GLU A 1 110 ? -8.327 -4.391 -6.036 1.00 81.94 110 GLU A N 1
ATOM 865 C CA . GLU A 1 110 ? -9.238 -3.248 -5.987 1.00 81.94 110 GLU A CA 1
ATOM 866 C C . GLU A 1 110 ? -10.601 -3.622 -5.399 1.00 81.94 110 GLU A C 1
ATOM 868 O O . GLU A 1 110 ? -11.085 -3.021 -4.440 1.00 81.94 110 GLU A O 1
ATOM 873 N N . ALA A 1 111 ? -11.194 -4.689 -5.937 1.00 84.81 111 ALA A N 1
ATOM 874 C CA . ALA A 1 111 ? -12.513 -5.159 -5.534 1.00 84.81 111 ALA A CA 1
ATOM 875 C C . ALA A 1 111 ? -12.568 -5.615 -4.068 1.00 84.81 111 ALA A C 1
ATOM 877 O O . ALA A 1 111 ? -13.647 -5.637 -3.478 1.00 84.81 111 ALA A O 1
ATOM 878 N N . PHE A 1 112 ? -11.432 -5.999 -3.475 1.00 88.12 112 PHE A N 1
ATOM 879 C CA . PHE A 1 112 ? -11.370 -6.307 -2.051 1.00 88.12 112 PHE A CA 1
ATOM 880 C C . PHE A 1 112 ? -11.508 -5.026 -1.226 1.00 88.12 112 PHE A C 1
ATOM 882 O O . PHE A 1 112 ? -12.419 -4.950 -0.410 1.00 88.12 112 PHE A O 1
ATOM 889 N N . TYR A 1 113 ? -10.682 -4.006 -1.473 1.00 88.25 113 TYR A N 1
ATOM 890 C CA . TYR A 1 113 ? -10.713 -2.771 -0.680 1.00 88.25 113 TYR A CA 1
ATOM 891 C C . TYR A 1 113 ? -12.037 -2.011 -0.817 1.00 88.25 113 TYR A C 1
ATOM 893 O O . TYR A 1 113 ? -12.567 -1.551 0.194 1.00 88.25 113 TYR A O 1
ATOM 901 N N . LEU A 1 114 ? -12.648 -2.009 -2.008 1.00 86.56 114 LEU A N 1
ATOM 902 C CA . LEU A 1 114 ? -13.995 -1.457 -2.217 1.00 86.56 114 LEU A CA 1
ATOM 903 C C . LEU A 1 114 ? -15.068 -2.143 -1.351 1.00 86.56 114 LEU A C 1
ATOM 905 O O . LEU A 1 114 ? -15.977 -1.499 -0.836 1.00 86.56 114 LEU A O 1
ATOM 909 N N . LYS A 1 115 ? -14.964 -3.462 -1.139 1.00 87.62 115 LYS A N 1
ATOM 910 C CA . LYS A 1 115 ? -15.886 -4.205 -0.255 1.00 87.62 115 LYS A CA 1
ATOM 911 C C . LYS A 1 115 ? -15.626 -3.943 1.228 1.00 87.62 115 LYS A C 1
ATOM 913 O O . LYS A 1 115 ? -16.509 -4.170 2.056 1.00 87.62 115 LYS A O 1
ATOM 918 N N . VAL A 1 116 ? -14.421 -3.492 1.567 1.00 86.25 116 VAL A N 1
ATOM 919 C CA . VAL A 1 116 ? -13.955 -3.239 2.937 1.00 86.25 116 VAL A CA 1
ATOM 920 C C . VAL A 1 116 ? -14.005 -1.736 3.260 1.00 86.25 116 VAL A C 1
ATOM 922 O O . VAL A 1 116 ? -13.235 -1.234 4.063 1.00 86.25 116 VAL A O 1
ATOM 925 N N . ARG A 1 117 ? -14.983 -1.032 2.670 1.00 83.62 117 ARG A N 1
ATOM 926 C CA . ARG A 1 117 ? -15.354 0.368 2.945 1.00 83.62 117 ARG A CA 1
ATOM 927 C C . ARG A 1 117 ? -14.448 1.450 2.362 1.00 83.62 117 ARG A C 1
ATOM 929 O O . ARG A 1 117 ? -14.781 2.608 2.546 1.00 83.62 117 ARG A O 1
ATOM 936 N N . PHE A 1 118 ? -13.403 1.125 1.599 1.00 86.19 118 PHE A N 1
ATOM 937 C CA . PHE A 1 118 ? -12.725 2.157 0.807 1.00 86.19 118 PHE A CA 1
ATOM 938 C C . PHE A 1 118 ? -13.649 2.629 -0.314 1.00 86.19 118 PHE A C 1
ATOM 940 O O . PHE A 1 118 ? -14.109 1.823 -1.120 1.00 86.19 118 PHE A O 1
ATOM 947 N N . ASN A 1 119 ? -13.921 3.931 -0.362 1.00 82.81 119 ASN A N 1
ATOM 948 C CA . ASN A 1 119 ? -14.974 4.486 -1.215 1.00 82.81 119 ASN A CA 1
ATOM 949 C C . ASN A 1 119 ? -14.439 5.187 -2.472 1.00 82.81 119 ASN A C 1
ATOM 951 O O . ASN A 1 119 ? -15.178 5.336 -3.444 1.00 82.81 119 ASN A O 1
ATOM 955 N N . GLU A 1 120 ? -13.170 5.606 -2.476 1.00 83.00 120 GLU A N 1
ATOM 956 C CA . GLU A 1 120 ? -12.581 6.376 -3.572 1.00 83.00 120 GLU A CA 1
ATOM 957 C C . GLU A 1 120 ? -11.353 5.673 -4.162 1.00 83.00 120 GLU A C 1
ATOM 959 O O . GLU A 1 120 ? -10.418 5.303 -3.447 1.00 83.00 120 GLU A O 1
ATOM 964 N N . ILE A 1 121 ? -11.330 5.549 -5.492 1.00 84.12 121 ILE A N 1
ATOM 965 C CA . ILE A 1 121 ? -10.119 5.217 -6.250 1.00 84.12 121 ILE A CA 1
ATOM 966 C C . ILE A 1 121 ? -9.507 6.525 -6.728 1.00 84.12 121 ILE A C 1
ATOM 968 O O . ILE A 1 121 ? -10.088 7.220 -7.559 1.00 84.12 121 ILE A O 1
ATOM 972 N N . VAL A 1 122 ? -8.330 6.852 -6.210 1.00 81.94 122 VAL A N 1
ATOM 973 C CA . VAL A 1 122 ? -7.656 8.124 -6.496 1.00 81.94 122 VAL A CA 1
ATOM 974 C C . VAL A 1 122 ? -6.875 8.059 -7.811 1.00 81.94 122 VAL A C 1
ATOM 976 O O . VAL A 1 122 ? -6.716 9.068 -8.496 1.00 81.94 122 VAL A O 1
ATOM 979 N N . GLY A 1 123 ? -6.395 6.875 -8.185 1.00 80.94 123 GLY A N 1
ATOM 980 C CA . GLY A 1 123 ? -5.710 6.653 -9.453 1.00 80.94 123 GLY A CA 1
ATOM 981 C C . GLY A 1 123 ? -4.842 5.406 -9.439 1.00 80.94 123 GLY A C 1
ATOM 982 O O . GLY A 1 123 ? -4.734 4.716 -8.431 1.00 80.94 123 GLY A O 1
ATOM 983 N N . ASP A 1 124 ? -4.216 5.117 -10.572 1.00 80.62 124 ASP A N 1
ATOM 984 C CA . ASP A 1 124 ? -3.349 3.955 -10.753 1.00 80.62 124 ASP A CA 1
ATOM 985 C C . ASP A 1 124 ? -1.913 4.424 -10.946 1.00 80.62 124 ASP A C 1
ATOM 987 O O . ASP A 1 124 ? -1.599 5.100 -11.931 1.00 80.62 124 ASP A O 1
ATOM 991 N N . THR A 1 125 ? -1.037 4.066 -10.006 1.00 78.56 125 THR A N 1
ATOM 992 C CA . THR A 1 125 ? 0.351 4.528 -10.042 1.00 78.56 125 THR A CA 1
ATOM 993 C C . THR A 1 125 ? 1.053 4.008 -11.290 1.00 78.56 125 THR A C 1
ATOM 995 O O . THR A 1 125 ? 1.781 4.774 -11.915 1.00 78.56 125 THR A O 1
ATOM 998 N N . THR A 1 126 ? 0.795 2.777 -11.736 1.00 77.88 126 THR A N 1
ATOM 999 C CA . THR A 1 126 ? 1.466 2.188 -12.913 1.00 77.88 126 THR A CA 1
ATOM 1000 C C . THR A 1 126 ? 1.149 2.887 -14.233 1.00 77.88 126 THR A C 1
ATOM 1002 O O . THR A 1 126 ? 1.943 2.800 -15.168 1.00 77.88 126 THR A O 1
ATOM 1005 N N . LYS A 1 127 ? 0.023 3.605 -14.313 1.00 79.50 127 LYS A N 1
ATOM 1006 C CA . LYS A 1 127 ? -0.427 4.312 -15.526 1.00 79.50 127 LYS A CA 1
ATOM 1007 C C . LYS A 1 127 ? 0.027 5.768 -15.592 1.00 79.50 127 LYS A C 1
ATOM 1009 O O . LYS A 1 127 ? -0.157 6.420 -16.617 1.00 79.50 127 LYS A O 1
ATOM 1014 N N . THR A 1 128 ? 0.588 6.290 -14.507 1.00 81.94 128 THR A N 1
ATOM 1015 C CA . THR A 1 128 ? 1.090 7.667 -14.462 1.00 81.94 128 THR A CA 1
ATOM 1016 C C . THR A 1 128 ? 2.385 7.818 -15.256 1.00 81.94 128 THR A C 1
ATOM 1018 O O . THR A 1 128 ? 3.187 6.892 -15.350 1.00 81.94 128 THR A O 1
ATOM 1021 N N . VAL A 1 129 ? 2.593 9.011 -15.808 1.00 82.94 129 VAL A N 1
ATOM 1022 C CA . VAL A 1 129 ? 3.807 9.401 -16.536 1.00 82.94 129 VAL A CA 1
ATOM 1023 C C . VAL A 1 129 ? 4.491 10.520 -15.753 1.00 82.94 129 VAL A C 1
ATOM 1025 O O . VAL A 1 129 ? 3.829 11.292 -15.051 1.00 82.94 129 VAL A O 1
ATOM 1028 N N . GLY A 1 130 ? 5.817 10.598 -15.832 1.00 78.88 130 GLY A N 1
ATOM 1029 C CA . GLY A 1 130 ? 6.593 11.649 -15.190 1.00 78.88 130 GLY A CA 1
ATOM 1030 C C . GLY A 1 130 ? 6.230 13.020 -15.754 1.00 78.88 130 GLY A C 1
ATOM 1031 O O . GLY A 1 130 ? 5.761 13.146 -16.885 1.00 78.88 130 GLY A O 1
ATOM 1032 N N . LYS A 1 131 ? 6.467 14.081 -14.975 1.00 76.44 131 LYS A N 1
ATOM 1033 C CA . LYS A 1 131 ? 6.224 15.467 -15.427 1.00 76.44 131 LYS A CA 1
ATOM 1034 C C . LYS A 1 131 ? 7.049 15.852 -16.661 1.00 76.44 131 LYS A C 1
ATOM 1036 O O . LYS A 1 131 ? 6.673 16.757 -17.393 1.00 76.44 131 LYS A O 1
ATOM 1041 N N . ASP A 1 132 ? 8.171 15.177 -16.856 1.00 79.38 132 ASP A N 1
ATOM 1042 C CA . ASP A 1 132 ? 9.099 15.270 -17.981 1.00 79.38 132 ASP A CA 1
ATOM 1043 C C . ASP A 1 132 ? 8.753 14.312 -19.137 1.00 79.38 132 ASP A C 1
ATOM 1045 O O . ASP A 1 132 ? 9.502 14.222 -20.105 1.00 79.38 132 ASP A O 1
ATOM 1049 N N . GLY A 1 133 ? 7.639 13.578 -19.042 1.00 79.75 133 GLY A N 1
ATOM 1050 C CA . GLY A 1 133 ? 7.261 12.542 -20.002 1.00 79.75 133 GLY A CA 1
ATOM 1051 C C . GLY A 1 133 ? 8.005 11.216 -19.814 1.00 79.75 133 GLY A C 1
ATOM 1052 O O . GLY A 1 133 ? 7.851 10.323 -20.645 1.00 79.75 133 GLY A O 1
ATOM 1053 N N . SER A 1 134 ? 8.801 11.065 -18.747 1.00 81.12 134 SER A N 1
ATOM 1054 C CA . SER A 1 134 ? 9.486 9.804 -18.447 1.00 81.12 134 SER A CA 1
ATOM 105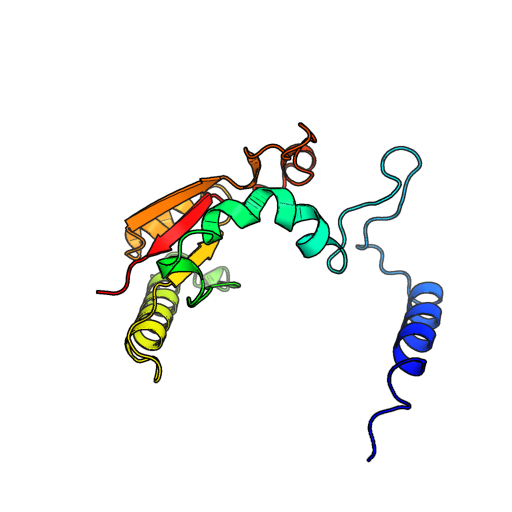5 C C . SER A 1 134 ? 8.494 8.686 -18.114 1.00 81.12 134 SER A C 1
ATOM 1057 O O . SER A 1 134 ? 7.463 8.917 -17.477 1.00 81.12 134 SER A O 1
ATOM 1059 N N . ASP A 1 135 ? 8.795 7.462 -18.551 1.00 82.31 135 ASP A N 1
ATOM 1060 C CA . ASP A 1 135 ? 7.929 6.309 -18.294 1.00 82.31 135 ASP A CA 1
ATOM 1061 C C . ASP A 1 135 ? 8.080 5.817 -16.848 1.00 82.31 135 ASP A C 1
ATOM 1063 O O . ASP A 1 135 ? 9.161 5.885 -16.248 1.00 82.31 135 ASP A O 1
ATOM 1067 N N . ASN A 1 136 ? 6.986 5.320 -16.272 1.00 80.88 136 ASN A N 1
ATOM 1068 C CA . ASN A 1 136 ? 7.007 4.836 -14.899 1.00 80.88 136 ASN A CA 1
ATOM 1069 C C . ASN A 1 136 ? 7.772 3.506 -14.825 1.00 80.88 136 ASN A C 1
ATOM 1071 O O . ASN A 1 136 ? 7.371 2.533 -15.467 1.00 80.88 136 ASN A O 1
ATOM 1075 N N . PRO A 1 137 ? 8.811 3.393 -13.981 1.00 78.19 137 PRO A N 1
ATOM 1076 C CA . PRO A 1 137 ? 9.590 2.164 -13.880 1.00 78.19 137 PRO A CA 1
ATOM 1077 C C . PRO A 1 137 ? 8.794 0.959 -13.322 1.00 78.19 137 PRO A C 1
ATOM 1079 O O . PRO A 1 137 ? 9.261 -0.174 -13.419 1.00 78.19 137 PRO A O 1
ATOM 1082 N N . LEU A 1 138 ? 7.591 1.160 -12.765 1.00 76.12 138 LEU A N 1
ATOM 1083 C CA . LEU A 1 138 ? 6.661 0.076 -12.403 1.00 76.12 138 LEU A CA 1
ATOM 1084 C C . LEU A 1 138 ? 5.940 -0.529 -13.613 1.00 76.12 138 LEU A C 1
ATOM 1086 O O . LEU A 1 138 ? 5.554 -1.695 -13.563 1.00 76.12 138 LEU A O 1
ATOM 1090 N N . ARG A 1 139 ? 5.774 0.240 -14.694 1.00 73.44 139 ARG A N 1
ATOM 1091 C CA . ARG A 1 139 ? 5.049 -0.177 -15.899 1.00 73.44 139 ARG A CA 1
ATOM 1092 C C . ARG A 1 139 ? 5.813 -1.245 -16.677 1.00 73.44 139 ARG A C 1
ATOM 1094 O O . ARG A 1 139 ? 5.234 -2.242 -17.093 1.00 73.44 139 ARG A O 1
ATOM 1101 N N . GLU A 1 140 ? 7.122 -1.055 -16.822 1.00 63.91 140 GLU A N 1
ATOM 1102 C CA . GLU A 1 140 ? 8.001 -1.947 -17.586 1.00 63.91 140 GLU A CA 1
ATOM 1103 C C . GLU A 1 140 ? 8.173 -3.321 -16.919 1.00 63.91 140 GLU A C 1
ATOM 1105 O O . GLU A 1 140 ? 8.282 -4.341 -17.595 1.00 63.91 140 GLU A O 1
ATOM 1110 N N . LYS A 1 141 ? 8.163 -3.376 -15.582 1.00 60.66 141 LYS A N 1
ATOM 1111 C CA . LYS A 1 141 ? 8.475 -4.611 -14.846 1.00 60.66 141 LYS A CA 1
ATOM 1112 C C . LYS A 1 141 ? 7.284 -5.538 -14.602 1.00 60.66 141 LYS A C 1
ATOM 1114 O O . LYS A 1 141 ? 7.471 -6.537 -13.913 1.00 60.66 141 LYS A O 1
ATOM 1119 N N . MET A 1 142 ? 6.085 -5.226 -15.117 1.00 49.97 142 MET A N 1
ATOM 1120 C CA . MET A 1 142 ? 4.837 -5.964 -14.821 1.00 49.97 142 MET A CA 1
ATOM 1121 C C . MET A 1 142 ? 4.644 -6.244 -13.318 1.00 49.97 142 MET A C 1
ATOM 1123 O O . MET A 1 142 ? 3.982 -7.197 -12.911 1.00 49.97 142 MET A O 1
ATOM 1127 N N . LEU A 1 143 ? 5.243 -5.409 -12.467 1.00 53.81 143 LEU A N 1
ATOM 1128 C CA . LEU A 1 143 ? 4.970 -5.404 -11.045 1.00 53.81 143 LEU A CA 1
ATOM 1129 C C . LEU A 1 143 ? 3.627 -4.697 -10.954 1.00 53.81 143 LEU A C 1
ATOM 1131 O O . LEU A 1 143 ? 3.615 -3.472 -10.990 1.00 53.81 143 LEU A O 1
ATOM 1135 N N . GLY A 1 144 ? 2.530 -5.462 -10.974 1.00 49.03 144 GLY A N 1
ATOM 1136 C CA . GLY A 1 144 ? 1.139 -4.996 -10.934 1.00 49.03 144 GLY A CA 1
ATOM 1137 C C . GLY A 1 144 ? 0.878 -4.061 -9.750 1.00 49.03 144 GLY A C 1
ATOM 1138 O O . GLY A 1 144 ? 0.365 -4.453 -8.701 1.00 49.03 144 GLY A O 1
ATOM 1139 N N . GLY A 1 145 ? 1.324 -2.823 -9.908 1.00 48.31 145 GLY A N 1
ATOM 1140 C CA . GLY A 1 145 ? 1.523 -1.833 -8.869 1.00 48.31 145 GLY A CA 1
ATOM 1141 C C . GLY A 1 145 ? 0.319 -0.926 -8.752 1.00 48.31 145 GLY A C 1
ATOM 1142 O O . GLY A 1 145 ? 0.386 0.241 -9.112 1.00 48.31 145 GLY A O 1
ATOM 1143 N N . GLY A 1 146 ? -0.749 -1.491 -8.214 1.00 57.78 146 GLY A N 1
ATOM 1144 C CA . GLY A 1 146 ? -1.633 -0.807 -7.292 1.00 57.78 146 GLY A CA 1
ATOM 1145 C C . GLY A 1 146 ? -2.354 0.446 -7.737 1.00 57.78 146 GLY A C 1
ATOM 1146 O O . GLY A 1 146 ? -1.822 1.561 -7.715 1.00 57.78 146 GLY A O 1
ATOM 1147 N N . SER A 1 147 ? -3.654 0.266 -7.926 1.00 58.12 147 SER A N 1
ATOM 1148 C CA . SER A 1 147 ? -4.619 1.335 -7.736 1.00 58.12 147 SER A CA 1
ATOM 1149 C C . SER A 1 147 ? -4.518 1.873 -6.298 1.00 58.12 147 SER A C 1
ATOM 1151 O O . SER A 1 147 ? -4.561 1.121 -5.319 1.00 58.12 147 SER A O 1
ATOM 1153 N N . GLY A 1 148 ? -4.332 3.184 -6.169 1.00 59.31 148 GLY A N 1
ATOM 1154 C CA . GLY A 1 148 ? -4.393 3.911 -4.910 1.00 59.31 148 GLY A CA 1
ATOM 1155 C C . GLY A 1 148 ? -5.845 4.134 -4.505 1.00 59.31 148 GLY A C 1
ATOM 1156 O O . GLY A 1 148 ? -6.620 4.735 -5.250 1.00 59.31 148 GLY A O 1
ATOM 1157 N N . PHE A 1 149 ? -6.194 3.665 -3.314 1.00 59.97 149 PHE A N 1
ATOM 115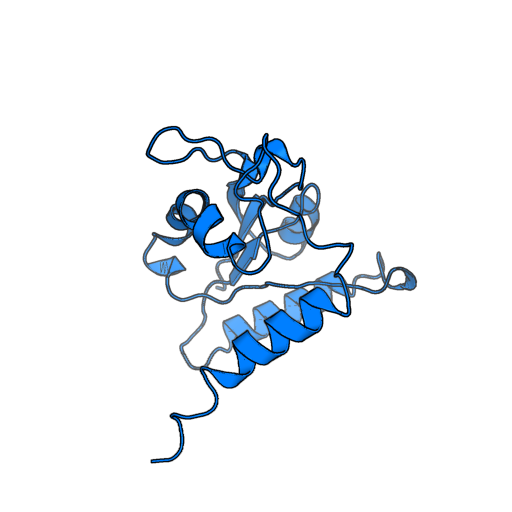8 C CA . PHE A 1 149 ? -7.496 3.851 -2.690 1.00 59.97 149 PHE A CA 1
ATOM 1159 C C . PHE A 1 149 ? -7.390 4.806 -1.516 1.00 59.97 149 PHE A C 1
ATOM 1161 O O . PHE A 1 149 ? -6.400 4.812 -0.776 1.00 59.97 149 PHE A O 1
ATOM 1168 N N . MET A 1 150 ? -8.459 5.563 -1.317 1.00 60.75 150 MET A N 1
ATOM 1169 C CA . MET A 1 150 ? -8.651 6.391 -0.143 1.00 60.75 150 MET A CA 1
ATOM 1170 C C . MET A 1 150 ? -9.994 6.058 0.493 1.00 60.75 150 MET A C 1
ATOM 1172 O O . MET A 1 150 ? -10.988 5.819 -0.199 1.00 60.75 150 MET A O 1
ATOM 1176 N N . ASP A 1 151 ? -10.008 6.047 1.816 1.00 65.56 151 ASP A N 1
ATOM 1177 C CA . ASP A 1 151 ? -11.229 6.095 2.592 1.00 65.56 151 ASP A CA 1
ATOM 1178 C C . ASP A 1 151 ? -11.249 7.354 3.450 1.00 65.56 151 ASP A C 1
ATOM 1180 O O . ASP A 1 151 ? -10.261 7.725 4.097 1.00 65.56 151 ASP A O 1
ATOM 1184 N N . GLU A 1 152 ? -12.397 8.016 3.434 1.00 59.03 152 GLU A N 1
ATOM 1185 C CA . GLU A 1 152 ? -12.674 9.141 4.305 1.00 59.03 152 GLU A CA 1
ATOM 1186 C C . GLU A 1 152 ? -13.387 8.595 5.540 1.00 59.03 152 GLU A C 1
ATOM 1188 O O . GLU A 1 152 ? -14.538 8.156 5.481 1.00 59.03 152 GLU A O 1
ATOM 1193 N N . VAL A 1 153 ? -12.683 8.596 6.670 1.00 58.69 153 VAL A N 1
ATOM 1194 C CA . VAL A 1 153 ? -13.245 8.127 7.934 1.00 58.69 153 VAL A CA 1
ATOM 1195 C C . VAL A 1 153 ? -14.192 9.205 8.470 1.00 58.69 153 VAL A C 1
ATOM 1197 O O . VAL A 1 153 ? -13.745 10.187 9.056 1.00 58.69 153 VAL A O 1
ATOM 1200 N N . LYS A 1 154 ? -15.498 9.027 8.235 1.00 54.19 154 LYS A N 1
ATOM 1201 C CA . LYS A 1 154 ? -16.574 9.852 8.815 1.00 54.19 154 LYS A CA 1
ATOM 1202 C C . LYS A 1 154 ? -16.923 9.446 10.253 1.00 54.19 154 LYS A C 1
ATOM 1204 O O . LYS A 1 154 ? -16.868 8.239 10.612 1.00 54.19 154 LYS A O 1
#

Solvent-accessible surface area (backbone atoms only — not comparable to full-atom values): 9375 Å² total; per-residue (Å²): 142,90,85,84,72,64,75,68,52,52,61,52,52,52,49,54,46,46,69,76,56,65,64,85,85,59,72,64,65,38,97,90,43,71,75,53,80,42,88,88,51,38,63,76,68,47,40,74,46,47,48,72,82,42,65,52,78,79,51,67,60,57,45,72,58,85,82,89,87,72,61,76,95,54,58,96,72,55,55,71,51,54,55,49,52,54,50,52,51,49,34,48,66,34,93,90,44,59,31,29,38,35,35,65,36,50,59,94,38,57,73,54,46,49,74,63,66,35,78,41,79,76,46,47,46,42,78,32,56,30,97,85,69,44,78,38,77,47,49,81,68,70,50,55,50,16,49,29,35,34,26,79,57,126

Radius of gyration: 19.28 Å; Cα contacts (8 Å, |Δi|>4): 171; chains: 1; bounding box: 48×41×44 Å

Sequence (154 aa):
MSGLLIKPAAPAFYSVRRYVWHNKAAARPTAKEPNPIITWNFVARIRPFCSHFFSTPHRQIRWSLEVLGLHPDYQGKGYGRELVDNGLLRAKNDPAGALPVCVVAADCKEAFYLKVRFNEIVGDTTKTVGKDGSDNPLREKMLGGGSGFMDEVK